Protein AF-A0A3B8UL79-F1 (afdb_monomer_lite)

Radius of gyration: 12.69 Å; chains: 1; bounding box: 32×27×31 Å

Structure (mmCIF, N/CA/C/O backbone):
data_AF-A0A3B8UL79-F1
#
_entry.id   AF-A0A3B8UL79-F1
#
loop_
_atom_site.group_PDB
_atom_site.id
_atom_site.type_symbol
_atom_site.label_atom_id
_atom_site.label_alt_id
_atom_site.label_comp_id
_atom_site.label_asym_id
_atom_site.label_entity_id
_atom_site.label_seq_id
_atom_site.pdbx_PDB_ins_code
_atom_site.Cartn_x
_atom_site.Cartn_y
_atom_site.Cartn_z
_atom_site.occupancy
_atom_site.B_iso_or_equiv
_atom_site.auth_seq_id
_atom_site.auth_comp_id
_atom_site.auth_asym_id
_atom_site.auth_atom_id
_atom_site.pdbx_PDB_model_num
ATOM 1 N N . ARG A 1 1 ? -17.561 4.885 -6.197 1.00 76.50 1 ARG A N 1
ATOM 2 C CA . ARG A 1 1 ? -17.152 3.546 -5.697 1.00 76.50 1 ARG A CA 1
ATOM 3 C C . ARG A 1 1 ? -15.637 3.442 -5.851 1.00 76.50 1 ARG A C 1
ATOM 5 O O . ARG A 1 1 ? -15.173 3.855 -6.908 1.00 76.50 1 ARG A O 1
ATOM 12 N N . PRO A 1 2 ? -14.893 2.967 -4.839 1.00 90.94 2 PRO A N 1
ATOM 13 C CA . PRO A 1 2 ? -13.431 2.832 -4.894 1.00 90.94 2 PRO A CA 1
ATOM 14 C C . PRO A 1 2 ? -13.033 1.864 -6.016 1.00 90.94 2 PRO A C 1
ATOM 16 O O . PRO A 1 2 ? -13.253 0.659 -5.917 1.00 90.94 2 PRO A O 1
ATOM 19 N N . TRP A 1 3 ? -12.516 2.379 -7.132 1.00 92.56 3 TRP A N 1
ATOM 20 C CA . TRP A 1 3 ? -12.232 1.552 -8.310 1.00 92.56 3 TRP A CA 1
ATOM 21 C C . TRP A 1 3 ? -11.066 0.583 -8.066 1.00 92.56 3 TRP A C 1
ATOM 23 O O . TRP A 1 3 ? -11.065 -0.516 -8.619 1.00 92.56 3 TRP A O 1
ATOM 33 N N . TRP A 1 4 ? -10.124 0.967 -7.198 1.00 93.75 4 TRP A N 1
ATOM 34 C CA . TRP A 1 4 ? -8.910 0.211 -6.885 1.00 93.75 4 TRP A CA 1
ATOM 35 C C . TRP A 1 4 ? -9.187 -1.131 -6.202 1.00 93.75 4 TRP A C 1
ATOM 37 O O . TRP A 1 4 ? -8.394 -2.052 -6.347 1.00 93.75 4 TRP A O 1
ATOM 47 N N . GLY A 1 5 ? -10.341 -1.308 -5.548 1.00 92.12 5 GLY A N 1
ATOM 48 C CA . GLY A 1 5 ? -10.736 -2.608 -4.990 1.00 92.12 5 GLY A CA 1
ATOM 49 C C . GLY A 1 5 ? -10.817 -3.726 -6.037 1.00 92.12 5 GLY A C 1
ATOM 50 O O . GLY A 1 5 ? -10.637 -4.894 -5.712 1.00 92.12 5 GLY A O 1
ATOM 51 N N . ARG A 1 6 ? -11.022 -3.381 -7.318 1.00 92.81 6 ARG A N 1
ATOM 52 C CA . ARG A 1 6 ? -11.014 -4.354 -8.423 1.00 92.81 6 ARG A CA 1
ATOM 53 C C . ARG A 1 6 ? -9.646 -5.005 -8.638 1.00 92.81 6 ARG A C 1
ATOM 55 O O . ARG A 1 6 ? -9.609 -6.125 -9.129 1.00 92.81 6 ARG A O 1
ATOM 62 N N . LEU A 1 7 ? -8.553 -4.335 -8.265 1.00 94.62 7 LEU A N 1
ATOM 63 C CA . LEU A 1 7 ? -7.188 -4.858 -8.403 1.00 94.62 7 LEU A CA 1
ATOM 64 C C . LEU A 1 7 ? -6.930 -6.044 -7.462 1.00 94.62 7 LEU A C 1
ATOM 66 O O . LEU A 1 7 ? -6.153 -6.926 -7.804 1.00 94.62 7 LEU A O 1
ATOM 70 N N . LEU A 1 8 ? -7.636 -6.122 -6.326 1.00 92.12 8 LEU A N 1
ATOM 71 C CA . LEU A 1 8 ? -7.580 -7.295 -5.443 1.00 92.12 8 LEU A CA 1
ATOM 72 C C . LEU A 1 8 ? -8.233 -8.531 -6.080 1.00 92.12 8 LEU A C 1
ATOM 74 O O . LEU A 1 8 ? -7.784 -9.650 -5.864 1.00 92.12 8 LEU A O 1
ATOM 78 N N . ALA A 1 9 ? -9.277 -8.335 -6.890 1.00 91.62 9 ALA A N 1
ATOM 79 C CA . ALA A 1 9 ? -9.972 -9.420 -7.587 1.00 91.62 9 ALA A CA 1
ATOM 80 C C . ALA A 1 9 ? -9.320 -9.800 -8.931 1.00 91.62 9 ALA A C 1
ATOM 82 O O . ALA A 1 9 ? -9.616 -10.857 -9.484 1.00 91.62 9 ALA A O 1
ATOM 83 N N . LEU A 1 10 ? -8.462 -8.934 -9.477 1.00 93.75 10 LEU A N 1
ATOM 84 C CA . LEU A 1 10 ? -7.800 -9.102 -10.770 1.00 93.75 10 LEU A CA 1
ATOM 85 C C . LEU A 1 10 ? -6.280 -9.027 -10.574 1.00 93.75 10 LEU A C 1
ATOM 87 O O . LEU A 1 10 ? -5.678 -8.016 -10.929 1.00 93.75 10 LEU A O 1
ATOM 91 N N . PRO A 1 11 ? -5.638 -10.086 -10.045 1.00 85.12 11 PRO A N 1
ATOM 92 C CA . PRO A 1 11 ? -4.236 -10.035 -9.628 1.00 85.12 11 PRO A CA 1
ATOM 93 C C . PRO A 1 11 ? -3.257 -9.773 -10.777 1.00 85.12 11 PRO A C 1
ATOM 95 O O . PRO A 1 11 ? -2.137 -9.346 -10.519 1.00 85.12 11 PRO A O 1
ATOM 98 N N . MET A 1 12 ? -3.675 -9.998 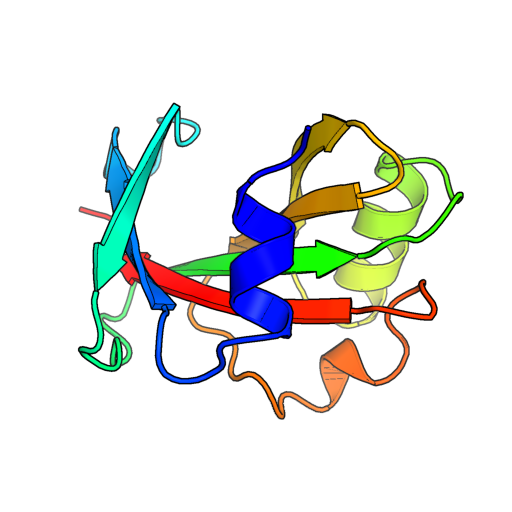-12.028 1.00 92.44 12 MET A N 1
ATOM 99 C CA . MET A 1 12 ? -2.900 -9.657 -13.224 1.00 92.44 12 MET A CA 1
ATOM 100 C C . MET A 1 12 ? -2.780 -8.148 -13.464 1.00 92.44 12 MET A C 1
ATOM 102 O O . MET A 1 12 ? -1.866 -7.737 -14.158 1.00 92.44 12 MET A O 1
ATOM 106 N N . LEU A 1 13 ? -3.695 -7.330 -12.933 1.00 95.06 13 LEU A N 1
ATOM 107 C CA . LEU A 1 13 ? -3.636 -5.877 -13.052 1.00 95.06 13 LEU A CA 1
ATOM 108 C C . LEU A 1 13 ? -2.899 -5.301 -11.848 1.00 95.06 13 LEU A C 1
ATOM 110 O O . LEU A 1 13 ? -3.278 -5.560 -10.705 1.00 95.06 13 LEU A O 1
ATOM 114 N N . LYS A 1 14 ? -1.878 -4.488 -12.111 1.00 95.69 14 LYS A N 1
ATOM 115 C CA . LYS A 1 14 ? -1.061 -3.839 -11.087 1.00 95.69 14 LYS A CA 1
ATOM 116 C C . LYS A 1 14 ? -0.951 -2.346 -11.346 1.00 95.69 14 LYS A C 1
ATOM 118 O O . LYS A 1 14 ? -0.913 -1.912 -12.496 1.00 95.69 14 LYS A O 1
ATOM 123 N N . VAL A 1 15 ? -0.883 -1.562 -10.274 1.00 96.25 15 VAL A N 1
ATOM 124 C CA . VAL A 1 15 ? -0.346 -0.199 -10.342 1.00 96.25 15 VAL A CA 1
ATOM 125 C C . VAL A 1 15 ? 1.127 -0.301 -10.733 1.00 96.25 15 VAL A C 1
ATOM 127 O O . VAL A 1 15 ? 1.858 -1.043 -10.082 1.00 96.25 15 VAL A O 1
ATOM 130 N N . ILE A 1 16 ? 1.526 0.411 -11.789 1.00 95.44 16 ILE A N 1
ATOM 131 C CA . ILE A 1 16 ? 2.909 0.421 -12.304 1.00 95.44 16 ILE A CA 1
ATOM 132 C C . ILE A 1 16 ? 3.540 1.818 -12.333 1.00 95.44 16 ILE A C 1
ATOM 134 O O . ILE A 1 16 ? 4.747 1.948 -12.492 1.00 95.44 16 ILE A O 1
ATOM 138 N N . ALA A 1 17 ? 2.732 2.872 -12.200 1.00 94.88 17 ALA A N 1
ATOM 139 C CA . ALA A 1 17 ? 3.205 4.249 -12.105 1.00 94.88 17 ALA A CA 1
ATOM 140 C C . ALA A 1 17 ? 2.210 5.102 -11.314 1.00 94.88 17 ALA A C 1
ATOM 142 O O . ALA A 1 17 ? 1.008 4.811 -11.274 1.00 94.88 17 ALA A O 1
ATOM 143 N N . ALA A 1 18 ? 2.713 6.173 -10.711 1.00 96.06 18 ALA A N 1
ATOM 144 C CA . ALA A 1 18 ? 1.942 7.098 -9.899 1.00 96.06 18 ALA A CA 1
ATOM 145 C C . ALA A 1 18 ? 2.409 8.528 -10.167 1.00 96.06 18 ALA A C 1
ATOM 147 O O . ALA A 1 18 ? 3.602 8.786 -10.138 1.00 96.06 18 ALA A O 1
ATOM 148 N N . LEU A 1 19 ? 1.472 9.440 -10.434 1.00 94.75 19 LEU A N 1
ATOM 149 C CA . LEU A 1 19 ? 1.763 10.844 -10.732 1.00 94.75 19 LEU A CA 1
ATOM 150 C C . LEU A 1 19 ? 1.187 11.761 -9.644 1.00 94.75 19 LEU A C 1
ATOM 152 O O . LEU A 1 19 ? 0.017 11.581 -9.291 1.00 94.75 19 LEU A O 1
ATOM 156 N N . PRO A 1 20 ? 1.920 12.780 -9.168 1.00 94.88 20 PRO A N 1
ATOM 157 C CA . PRO A 1 20 ? 3.334 13.031 -9.459 1.00 94.88 20 PRO A CA 1
ATOM 158 C C . PRO A 1 20 ? 4.233 11.879 -8.982 1.00 94.88 20 PRO A C 1
ATOM 160 O O . PRO A 1 20 ? 3.930 11.219 -7.985 1.00 94.88 20 PRO A O 1
ATOM 163 N N . ASP A 1 21 ? 5.290 11.618 -9.743 1.00 91.56 21 ASP A N 1
ATOM 164 C CA . ASP A 1 21 ? 6.254 10.539 -9.528 1.00 91.56 21 ASP A CA 1
ATOM 165 C C . ASP A 1 21 ? 7.452 10.966 -8.671 1.00 91.56 21 ASP A C 1
ATOM 167 O O . ASP A 1 21 ? 8.239 10.113 -8.281 1.00 91.56 21 ASP A O 1
ATOM 171 N N . ASP A 1 22 ? 7.538 12.240 -8.286 1.00 90.75 22 ASP A N 1
ATOM 172 C CA . ASP A 1 22 ? 8.565 12.731 -7.373 1.00 90.75 22 ASP A CA 1
ATOM 173 C C . ASP A 1 22 ? 8.304 12.352 -5.903 1.00 90.75 22 ASP A C 1
ATOM 175 O O . ASP A 1 22 ? 7.169 12.104 -5.475 1.00 90.75 22 ASP A O 1
ATOM 179 N N . ALA A 1 23 ? 9.379 12.333 -5.111 1.00 84.06 23 ALA A N 1
ATOM 180 C CA . ALA A 1 23 ? 9.342 11.946 -3.700 1.00 84.06 23 ALA A CA 1
ATOM 181 C C . ALA A 1 23 ? 8.540 12.907 -2.800 1.00 84.06 23 ALA A C 1
ATOM 183 O O . ALA A 1 23 ? 8.086 12.501 -1.731 1.00 84.06 23 ALA A O 1
ATOM 184 N N . ALA A 1 24 ? 8.369 14.173 -3.195 1.00 83.19 24 ALA A N 1
ATOM 185 C CA . ALA A 1 24 ? 7.657 15.173 -2.399 1.00 83.19 24 ALA A CA 1
ATOM 186 C C . ALA A 1 24 ? 6.143 15.174 -2.673 1.00 83.19 24 ALA A C 1
ATOM 188 O O . ALA A 1 24 ? 5.354 15.647 -1.850 1.00 83.19 24 ALA A O 1
ATOM 189 N N . GLY A 1 25 ? 5.725 14.670 -3.832 1.00 84.75 25 GLY A N 1
ATOM 190 C CA . GLY A 1 25 ? 4.348 14.694 -4.288 1.00 84.75 25 GLY A CA 1
ATOM 191 C C . GLY A 1 25 ? 3.532 13.485 -3.833 1.00 84.75 25 GLY A C 1
ATOM 192 O O . GLY A 1 25 ? 3.847 12.341 -4.151 1.00 84.75 25 GLY A O 1
ATOM 193 N N . ALA A 1 26 ? 2.397 13.727 -3.172 1.00 89.12 26 ALA A N 1
ATOM 194 C CA . ALA A 1 26 ? 1.406 12.679 -2.926 1.00 89.12 26 ALA A CA 1
ATOM 195 C C . ALA A 1 26 ? 0.747 12.237 -4.253 1.00 89.12 26 ALA A C 1
ATOM 197 O O . ALA A 1 26 ? 0.277 13.106 -4.998 1.00 89.12 26 ALA A O 1
ATOM 198 N N . PRO A 1 27 ? 0.645 10.926 -4.553 1.00 93.94 27 PRO A N 1
ATOM 199 C CA . PRO A 1 27 ? 0.031 10.446 -5.787 1.00 93.94 27 PRO A CA 1
ATOM 200 C C . PRO A 1 27 ? -1.408 10.936 -5.981 1.00 93.94 27 PRO A C 1
ATOM 202 O O . PRO A 1 27 ? -2.250 10.849 -5.091 1.00 93.94 27 PRO A O 1
ATOM 205 N N . ARG A 1 28 ? -1.723 11.405 -7.186 1.00 93.38 28 ARG A N 1
ATOM 206 C CA . ARG A 1 28 ? -3.058 11.878 -7.592 1.00 93.38 28 ARG A CA 1
ATOM 207 C C . ARG A 1 28 ? -3.645 11.092 -8.757 1.00 93.38 28 ARG A C 1
ATOM 209 O O . ARG A 1 28 ? -4.862 11.083 -8.928 1.00 93.38 28 ARG A O 1
ATOM 216 N N . ALA A 1 29 ? -2.801 10.436 -9.545 1.00 94.88 29 ALA A N 1
ATOM 217 C CA . ALA A 1 29 ? -3.204 9.537 -10.616 1.00 94.88 29 ALA A CA 1
ATOM 218 C C . ALA A 1 29 ? -2.359 8.262 -10.572 1.00 94.88 29 ALA A C 1
ATOM 220 O O . ALA A 1 29 ? -1.179 8.317 -10.238 1.00 94.88 29 ALA A O 1
ATOM 221 N N . LEU A 1 30 ? -2.972 7.129 -10.918 1.00 96.25 30 LEU A N 1
ATOM 222 C CA . LEU A 1 30 ? -2.320 5.822 -10.973 1.00 96.25 30 LEU A CA 1
ATOM 223 C C . LEU A 1 30 ? -2.458 5.250 -12.381 1.00 96.25 30 LEU A C 1
ATOM 225 O O . LEU A 1 30 ? -3.552 5.266 -12.949 1.00 96.25 30 LEU A O 1
ATOM 229 N N . MET A 1 31 ? -1.365 4.716 -12.916 1.00 95.69 31 MET A N 1
ATOM 230 C CA . MET A 1 31 ? -1.379 3.909 -14.130 1.00 95.69 31 MET A CA 1
ATOM 231 C C . MET A 1 31 ? -1.470 2.437 -13.750 1.00 95.69 31 MET A C 1
ATOM 233 O O . MET A 1 31 ? -0.725 1.964 -12.891 1.00 95.69 31 MET A O 1
ATOM 237 N N . VAL A 1 32 ? -2.375 1.717 -14.411 1.00 96.31 32 VAL A N 1
ATOM 238 C CA . VAL A 1 32 ? -2.581 0.283 -14.215 1.00 96.31 32 VAL A CA 1
ATOM 239 C C . VAL A 1 32 ? -2.279 -0.451 -15.510 1.00 96.31 32 VAL A C 1
ATOM 241 O O . VAL A 1 32 ? -2.763 -0.056 -16.570 1.00 96.31 32 VAL A O 1
ATOM 244 N N . SER A 1 33 ? -1.512 -1.530 -15.409 1.00 95.81 33 SER A N 1
ATOM 245 C CA . SER A 1 33 ? -1.134 -2.388 -16.531 1.00 95.81 33 SER A CA 1
ATOM 246 C C . SER A 1 33 ? -1.168 -3.859 -16.117 1.00 95.81 33 SER A C 1
ATOM 248 O O . SER A 1 33 ? -1.316 -4.177 -14.937 1.00 95.81 33 SER A O 1
ATOM 250 N N . THR A 1 34 ? -1.042 -4.757 -17.093 1.00 94.81 34 THR A N 1
ATOM 251 C CA . THR A 1 34 ? -0.779 -6.186 -16.859 1.00 94.81 34 THR A CA 1
ATOM 252 C C . THR A 1 34 ? 0.706 -6.503 -16.683 1.00 94.81 34 THR A C 1
ATOM 254 O O . THR A 1 34 ? 1.075 -7.652 -16.457 1.00 94.81 34 THR A O 1
ATOM 257 N N . GLU A 1 35 ? 1.570 -5.501 -16.835 1.00 88.69 35 GLU A N 1
ATOM 258 C CA . GLU A 1 35 ? 3.001 -5.619 -16.574 1.00 88.69 35 GLU A CA 1
ATOM 259 C C . GLU A 1 35 ? 3.266 -5.731 -15.069 1.00 88.69 35 GLU A C 1
ATOM 261 O O . GLU A 1 35 ? 2.639 -5.047 -14.257 1.00 88.69 35 GLU A O 1
ATOM 266 N N . ALA A 1 36 ? 4.199 -6.605 -14.693 1.00 76.06 36 ALA A N 1
ATOM 267 C CA . ALA A 1 36 ? 4.624 -6.745 -13.308 1.00 76.06 36 ALA A CA 1
ATOM 268 C C . ALA A 1 36 ? 5.708 -5.698 -12.997 1.00 76.06 36 ALA A C 1
ATOM 270 O O . ALA A 1 36 ? 6.775 -5.754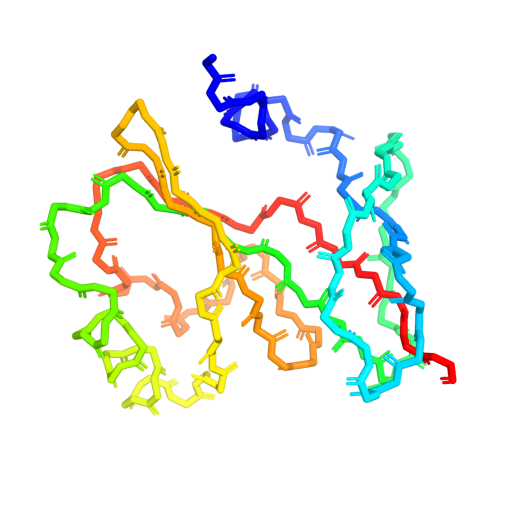 -13.615 1.00 76.06 36 ALA A O 1
ATOM 271 N N . PRO A 1 37 ? 5.481 -4.767 -12.051 1.00 74.19 37 PRO A N 1
ATOM 272 C CA . PRO A 1 37 ? 6.524 -3.844 -11.630 1.00 74.19 37 PRO A CA 1
ATOM 273 C C . PRO A 1 37 ? 7.596 -4.618 -10.849 1.00 74.19 37 PRO A C 1
ATOM 275 O O . PRO A 1 37 ? 7.304 -5.303 -9.862 1.00 74.19 37 PRO A O 1
ATOM 278 N N . GLY A 1 38 ? 8.838 -4.539 -11.325 1.00 76.56 38 GLY A N 1
ATOM 279 C CA . GLY A 1 38 ? 10.021 -4.962 -10.576 1.00 76.56 38 GLY A CA 1
ATOM 280 C C . GLY A 1 38 ? 10.546 -3.822 -9.696 1.00 76.56 38 GLY A C 1
ATOM 281 O O . GLY A 1 38 ? 10.185 -2.673 -9.943 1.00 76.56 38 GLY A O 1
ATOM 282 N N . PRO A 1 39 ? 11.393 -4.116 -8.695 1.00 86.81 39 PRO A N 1
ATOM 283 C CA . PRO A 1 39 ? 11.973 -3.084 -7.841 1.00 86.81 39 PRO A CA 1
ATOM 284 C C . PRO A 1 39 ? 12.857 -2.138 -8.664 1.00 86.81 39 PRO A C 1
ATOM 286 O O . PRO A 1 39 ? 13.742 -2.597 -9.393 1.00 86.81 39 PRO A O 1
ATOM 289 N N . THR A 1 40 ? 12.648 -0.829 -8.528 1.00 86.31 40 THR A N 1
ATOM 290 C CA . THR A 1 40 ? 13.476 0.207 -9.168 1.00 86.31 40 THR A CA 1
ATOM 291 C C . THR A 1 40 ? 14.499 0.829 -8.223 1.00 86.31 40 THR A C 1
ATOM 293 O O . THR A 1 40 ? 15.399 1.532 -8.675 1.00 86.31 40 THR A O 1
ATOM 296 N N . GLY A 1 41 ? 14.400 0.539 -6.924 1.00 82.19 41 GLY A N 1
ATOM 297 C CA . GLY A 1 41 ? 15.277 1.060 -5.874 1.00 82.19 41 GLY A CA 1
ATOM 298 C C . GLY A 1 41 ? 14.494 1.979 -4.947 1.00 82.19 41 GLY A C 1
ATOM 299 O O . GLY A 1 41 ? 14.284 1.627 -3.788 1.00 82.19 41 GLY A O 1
ATOM 300 N N . ASP A 1 42 ? 13.991 3.083 -5.498 1.00 88.50 42 ASP A N 1
ATOM 301 C CA . ASP A 1 42 ? 13.037 3.970 -4.835 1.00 88.50 42 ASP A CA 1
ATOM 302 C C . ASP A 1 42 ? 11.637 3.727 -5.407 1.00 88.50 42 ASP A C 1
ATOM 304 O O . ASP A 1 42 ? 11.320 4.104 -6.534 1.00 88.50 42 ASP A O 1
ATOM 308 N N . ASP A 1 43 ? 10.806 3.043 -4.624 1.00 94.19 43 ASP A N 1
ATOM 309 C CA . ASP A 1 43 ? 9.457 2.632 -5.002 1.00 94.19 43 ASP A CA 1
ATOM 310 C C . ASP A 1 43 ? 8.428 3.146 -3.991 1.00 94.19 43 ASP A C 1
ATOM 312 O O . ASP A 1 43 ? 8.715 3.378 -2.813 1.00 94.19 43 ASP A O 1
ATOM 316 N N . ARG A 1 44 ? 7.184 3.263 -4.445 1.00 95.44 44 ARG A N 1
ATOM 317 C CA . ARG A 1 44 ? 5.996 3.399 -3.601 1.00 95.44 44 ARG A CA 1
ATOM 318 C C . ARG A 1 44 ? 5.072 2.231 -3.874 1.00 95.44 44 ARG A C 1
ATOM 320 O O . ARG A 1 44 ? 4.544 2.099 -4.978 1.00 95.44 44 ARG A O 1
ATOM 327 N N . THR A 1 45 ? 4.850 1.399 -2.865 1.00 97.00 45 THR A N 1
ATOM 328 C CA . THR A 1 45 ? 3.924 0.270 -2.969 1.00 97.00 45 THR A CA 1
ATOM 329 C C . THR A 1 45 ? 2.522 0.682 -2.548 1.00 97.00 45 THR A C 1
ATOM 331 O O . THR A 1 45 ? 2.334 1.353 -1.541 1.00 97.00 45 THR A O 1
ATOM 334 N N . PHE A 1 46 ? 1.511 0.258 -3.297 1.00 97.44 46 PHE A N 1
ATOM 335 C CA . PHE A 1 46 ? 0.111 0.543 -3.009 1.00 97.44 46 PHE A CA 1
ATOM 336 C C . PHE A 1 46 ? -0.537 -0.660 -2.335 1.00 97.44 46 PHE A C 1
ATOM 338 O O . PHE A 1 46 ? -0.580 -1.756 -2.901 1.00 97.44 46 PHE A O 1
ATOM 345 N N . TRP A 1 47 ? -1.079 -0.444 -1.141 1.00 98.06 47 TRP A N 1
ATOM 346 C CA . TRP A 1 47 ? -1.722 -1.478 -0.339 1.00 98.06 47 TRP A CA 1
ATOM 347 C C . TRP A 1 47 ? -3.158 -1.091 0.006 1.00 98.06 47 TRP A C 1
ATOM 349 O O . TRP A 1 47 ? -3.458 0.064 0.317 1.00 98.06 47 TRP A O 1
ATOM 359 N N . VAL A 1 48 ? -4.064 -2.061 -0.078 1.00 97.75 48 VAL A N 1
ATOM 360 C CA . VAL A 1 48 ? -5.499 -1.873 0.152 1.00 97.75 48 VAL A CA 1
ATOM 361 C C . VAL A 1 48 ? -5.934 -2.656 1.382 1.00 97.75 48 VAL A C 1
ATOM 363 O O . VAL A 1 48 ? -5.444 -3.756 1.618 1.00 97.75 48 VAL A O 1
ATOM 366 N N . THR A 1 49 ? -6.895 -2.106 2.124 1.00 98.06 49 THR A N 1
ATOM 367 C CA . THR A 1 49 ? -7.607 -2.802 3.203 1.00 98.06 49 THR A CA 1
ATOM 368 C C . THR A 1 49 ? -9.065 -2.355 3.300 1.00 98.06 49 THR A C 1
ATOM 370 O O . THR A 1 49 ? -9.394 -1.211 2.977 1.00 98.06 49 THR A O 1
ATOM 373 N N . ASP A 1 50 ? -9.942 -3.240 3.767 1.00 97.44 50 ASP A N 1
ATOM 374 C CA . ASP A 1 50 ? -11.321 -2.945 4.168 1.00 97.44 50 ASP A CA 1
ATOM 375 C C . ASP A 1 50 ? -11.490 -2.669 5.677 1.00 97.44 50 ASP A C 1
ATOM 377 O O . ASP A 1 50 ? -12.612 -2.539 6.172 1.00 97.44 50 ASP A O 1
ATOM 381 N N . SER A 1 51 ? -10.390 -2.572 6.429 1.00 97.94 51 SER A N 1
ATOM 382 C CA . SER A 1 51 ? -10.431 -2.360 7.876 1.00 97.94 51 SER A CA 1
ATOM 383 C C . SER A 1 51 ? -11.244 -1.125 8.276 1.00 97.94 51 SER A C 1
ATOM 385 O O . SER A 1 51 ? -11.017 -0.005 7.807 1.00 97.94 51 SER A O 1
ATOM 387 N N . ALA A 1 52 ? -12.141 -1.318 9.245 1.00 96.88 52 ALA A N 1
ATOM 388 C CA . ALA A 1 52 ? -12.914 -0.247 9.867 1.00 96.88 52 ALA A CA 1
ATOM 389 C C . ALA A 1 52 ? -12.106 0.582 10.887 1.00 96.88 52 ALA A C 1
ATOM 391 O O . ALA A 1 52 ? -12.626 1.553 11.437 1.00 96.88 52 ALA A O 1
ATOM 392 N N . TRP A 1 53 ? -10.851 0.215 11.170 1.00 98.06 53 TRP A N 1
ATOM 393 C CA . TRP A 1 53 ? -10.006 0.941 12.123 1.00 98.06 53 TRP A CA 1
ATOM 394 C C . TRP A 1 53 ? -9.705 2.363 11.645 1.00 98.06 53 TRP A C 1
ATOM 396 O O . TRP A 1 53 ? -9.641 2.579 10.438 1.00 98.06 53 TRP A O 1
ATOM 406 N N . PRO A 1 54 ? -9.457 3.335 12.541 1.00 97.94 54 PRO A N 1
ATOM 407 C CA . PRO A 1 54 ? -8.996 4.666 12.142 1.00 97.94 54 PRO A CA 1
ATOM 408 C C . PRO A 1 54 ? -7.708 4.608 11.308 1.00 97.94 54 PRO A C 1
ATOM 410 O O . PRO A 1 54 ? -6.826 3.805 11.606 1.00 97.94 54 PRO A O 1
ATOM 413 N N . ASP A 1 55 ? -7.563 5.485 10.311 1.00 98.19 55 ASP A N 1
ATOM 414 C CA . ASP A 1 55 ? -6.424 5.456 9.372 1.00 98.19 55 ASP A CA 1
ATOM 415 C C . ASP A 1 55 ? -5.078 5.543 10.105 1.00 98.19 55 ASP A C 1
ATOM 417 O O . ASP A 1 55 ? -4.178 4.747 9.853 1.00 98.19 55 ASP A O 1
ATOM 421 N N . ALA A 1 56 ? -4.984 6.426 11.104 1.00 98.12 56 ALA A N 1
ATOM 422 C CA . ALA A 1 56 ? -3.797 6.576 11.943 1.00 98.12 56 ALA A CA 1
ATOM 423 C C . ALA A 1 56 ? -3.433 5.298 12.722 1.00 98.12 56 ALA A C 1
ATOM 425 O O . ALA A 1 56 ? -2.256 5.010 12.910 1.00 98.12 56 ALA A O 1
ATOM 426 N N . ARG A 1 57 ? -4.426 4.499 13.142 1.00 98.31 57 ARG A N 1
ATOM 427 C CA . ARG A 1 57 ? -4.179 3.212 13.816 1.00 98.31 57 ARG A CA 1
ATOM 428 C C . ARG A 1 57 ? -3.668 2.148 12.852 1.00 98.31 57 ARG A C 1
ATOM 430 O O . ARG A 1 57 ? -2.886 1.296 13.255 1.00 98.31 57 ARG A O 1
ATOM 437 N N . ILE A 1 58 ? -4.099 2.196 11.594 1.00 98.44 58 ILE A N 1
ATOM 438 C CA . ILE A 1 58 ? -3.585 1.309 10.546 1.00 98.44 58 ILE A CA 1
ATOM 439 C C . ILE A 1 58 ? -2.129 1.676 10.232 1.00 98.44 58 ILE A C 1
ATOM 441 O O . ILE A 1 58 ? -1.285 0.787 10.196 1.00 98.44 58 ILE A O 1
ATOM 445 N N . VAL A 1 59 ? -1.818 2.972 10.097 1.00 98.50 59 VAL A N 1
ATOM 446 C CA . VAL A 1 59 ? -0.436 3.460 9.928 1.00 98.50 59 VAL A CA 1
ATOM 447 C C . VAL A 1 59 ? 0.456 3.015 11.088 1.00 98.50 59 VAL A C 1
ATOM 449 O O . VAL A 1 59 ? 1.543 2.496 10.859 1.00 98.50 59 VAL A O 1
ATOM 452 N N . GLU A 1 60 ? -0.009 3.160 12.331 1.00 98.19 60 GLU A N 1
ATOM 453 C CA . GLU A 1 60 ? 0.727 2.707 13.514 1.00 98.19 60 GLU A CA 1
ATOM 454 C C . GLU A 1 60 ? 0.991 1.194 13.476 1.00 98.19 60 GLU A C 1
ATOM 456 O O . GLU A 1 60 ? 2.126 0.773 13.676 1.00 98.19 60 GLU A O 1
ATOM 461 N N . ALA A 1 61 ? -0.020 0.377 13.163 1.00 97.88 61 ALA A N 1
ATOM 462 C CA . ALA A 1 61 ? 0.131 -1.076 13.070 1.00 97.88 61 ALA A CA 1
ATOM 463 C C . ALA A 1 61 ? 1.142 -1.493 11.986 1.00 97.88 61 ALA A C 1
ATOM 465 O O . ALA A 1 61 ? 1.999 -2.339 12.240 1.00 97.88 61 ALA A O 1
ATOM 466 N N . LEU A 1 62 ? 1.087 -0.864 10.808 1.00 98.19 62 LEU A N 1
ATOM 467 C CA . LEU A 1 62 ? 2.051 -1.097 9.729 1.00 98.19 62 LEU A CA 1
ATOM 468 C C . LEU A 1 62 ? 3.465 -0.666 10.147 1.00 98.19 62 LEU A C 1
ATOM 470 O O . LEU A 1 62 ? 4.422 -1.411 9.941 1.00 98.19 62 LEU A O 1
ATOM 474 N N . SER A 1 63 ? 3.599 0.473 10.831 1.00 97.81 63 SER A N 1
ATOM 475 C CA . SER A 1 63 ? 4.887 0.936 11.350 1.00 97.81 63 SER A CA 1
ATOM 476 C C . SER A 1 63 ? 5.481 -0.034 12.372 1.00 97.81 63 SER A C 1
ATOM 478 O O . SER A 1 63 ? 6.688 -0.265 12.336 1.00 97.81 63 SER A O 1
ATOM 480 N N . GLN A 1 64 ? 4.668 -0.625 13.256 1.00 97.50 64 GLN A N 1
ATOM 481 C CA . GLN A 1 64 ? 5.131 -1.651 14.203 1.00 97.50 64 GLN A CA 1
ATOM 482 C C . GLN A 1 64 ? 5.575 -2.940 13.496 1.00 97.50 64 GLN A C 1
ATOM 484 O O . GLN A 1 64 ? 6.470 -3.627 13.980 1.00 97.50 64 GLN A O 1
ATOM 489 N N . ALA A 1 65 ? 5.003 -3.241 12.327 1.00 96.94 65 ALA A N 1
ATOM 490 C CA . ALA A 1 65 ? 5.449 -4.327 11.457 1.00 96.94 65 ALA A CA 1
ATOM 491 C C . ALA A 1 65 ? 6.692 -3.965 10.612 1.00 96.94 65 ALA A C 1
ATOM 493 O O . ALA A 1 65 ? 7.163 -4.783 9.826 1.00 96.94 65 ALA A O 1
ATOM 494 N N . GLY A 1 66 ? 7.245 -2.755 10.759 1.00 97.19 66 GLY A N 1
ATOM 495 C CA . GLY A 1 66 ? 8.408 -2.291 10.001 1.00 97.19 66 GLY A CA 1
ATOM 496 C C . GLY A 1 66 ? 8.077 -1.797 8.591 1.00 97.19 66 GLY A C 1
ATOM 497 O O . GLY A 1 66 ? 8.935 -1.853 7.709 1.00 97.19 66 GLY A O 1
ATOM 498 N N . LEU A 1 67 ? 6.842 -1.345 8.360 1.00 97.69 67 LEU A N 1
ATOM 499 C CA . LEU A 1 67 ? 6.374 -0.758 7.106 1.00 97.69 67 LEU A CA 1
ATOM 500 C C . LEU A 1 67 ? 6.019 0.716 7.329 1.00 97.69 67 LEU A C 1
ATOM 502 O O . LEU A 1 67 ? 5.054 1.036 8.022 1.00 97.69 67 LEU A O 1
ATOM 506 N N . ALA A 1 68 ? 6.787 1.624 6.728 1.00 96.69 68 ALA A N 1
ATOM 507 C CA . ALA A 1 68 ? 6.429 3.038 6.700 1.00 96.69 68 ALA A CA 1
ATOM 508 C C . ALA A 1 68 ? 5.244 3.229 5.747 1.00 96.69 68 ALA A C 1
ATOM 510 O O . ALA A 1 68 ? 5.346 2.889 4.568 1.00 96.69 68 ALA A O 1
ATOM 511 N N . ALA A 1 69 ? 4.122 3.721 6.272 1.00 97.38 69 ALA A N 1
ATOM 512 C CA . ALA A 1 69 ? 2.861 3.792 5.550 1.00 97.38 69 ALA A CA 1
ATOM 513 C C . ALA A 1 69 ? 2.198 5.165 5.673 1.00 97.38 69 ALA A C 1
ATOM 515 O O . ALA A 1 69 ? 2.214 5.785 6.735 1.00 97.38 69 ALA A O 1
ATOM 516 N N . GLU A 1 70 ? 1.526 5.587 4.608 1.00 97.25 70 GLU A N 1
ATOM 517 C CA . GLU A 1 70 ? 0.728 6.808 4.559 1.00 97.25 70 GLU A CA 1
ATOM 518 C C . GLU A 1 70 ? -0.662 6.514 3.997 1.00 97.25 70 GLU A C 1
ATOM 520 O O . GLU A 1 70 ? -0.822 5.735 3.055 1.00 97.25 70 GLU A O 1
ATOM 525 N N . PHE A 1 71 ? -1.691 7.140 4.568 1.00 97.75 71 PHE A N 1
ATOM 526 C CA . PHE A 1 71 ? -3.046 7.047 4.030 1.00 97.75 71 PHE A CA 1
ATOM 527 C C . PHE A 1 71 ? -3.177 7.910 2.773 1.00 97.75 71 PHE A C 1
ATOM 529 O O . PHE A 1 71 ? -2.892 9.104 2.809 1.00 97.75 71 PHE A O 1
ATOM 536 N N . LEU A 1 72 ? -3.666 7.318 1.682 1.00 96.69 72 LEU A N 1
ATOM 537 C CA . LEU A 1 72 ? -3.825 8.008 0.404 1.00 96.69 72 LEU A CA 1
ATOM 538 C C . LEU A 1 72 ? -5.283 8.358 0.101 1.00 96.69 72 LEU A C 1
ATOM 540 O O . LEU A 1 72 ? -5.597 9.479 -0.298 1.00 96.69 72 LEU A O 1
ATOM 544 N N . SER A 1 73 ? -6.191 7.390 0.226 1.00 96.56 73 SER A N 1
ATOM 545 C CA . SER A 1 73 ? -7.601 7.605 -0.099 1.00 96.56 73 SER A CA 1
ATOM 546 C C . SER A 1 73 ? -8.505 6.576 0.560 1.00 96.56 73 SER A C 1
ATOM 548 O O . SER A 1 73 ? -8.103 5.446 0.828 1.00 96.56 73 SER A O 1
ATOM 550 N N . GLY A 1 74 ? -9.763 6.946 0.777 1.00 96.25 74 GLY A N 1
ATOM 551 C CA . GLY A 1 74 ? -10.771 6.069 1.352 1.00 96.25 74 GLY A CA 1
ATOM 552 C C . GLY A 1 74 ? -12.140 6.311 0.736 1.00 96.25 74 GLY A C 1
ATOM 553 O O . GLY A 1 74 ? -12.476 7.419 0.317 1.00 96.25 74 GLY A O 1
ATOM 554 N N . GLY A 1 75 ? -12.951 5.261 0.674 1.00 95.19 75 GLY A N 1
ATOM 555 C CA . GLY A 1 75 ? -14.335 5.364 0.231 1.00 95.19 75 GLY A CA 1
ATOM 556 C C . GLY A 1 75 ? -14.983 4.005 0.028 1.00 95.19 75 GLY A C 1
ATOM 557 O O . GLY A 1 75 ? -14.325 3.042 -0.343 1.00 95.19 75 GLY A O 1
ATOM 558 N N . GLY A 1 76 ? -16.297 3.917 0.252 1.00 91.94 76 GLY A N 1
ATOM 559 C CA . GLY A 1 76 ? -17.058 2.679 0.038 1.00 91.94 76 GLY A CA 1
ATOM 560 C C . GLY A 1 76 ? -16.547 1.473 0.836 1.00 91.94 76 GLY A C 1
ATOM 561 O O . GLY A 1 76 ? -16.614 0.364 0.321 1.00 91.94 76 GLY A O 1
ATOM 562 N N . GLY A 1 77 ? -16.010 1.699 2.040 1.00 94.56 77 GLY A N 1
ATOM 563 C CA . GLY A 1 77 ? -15.472 0.651 2.915 1.00 94.56 77 GLY A CA 1
ATOM 564 C C . GLY A 1 77 ? -14.035 0.222 2.614 1.00 94.56 77 GLY A C 1
ATOM 565 O O . GLY A 1 77 ? -13.495 -0.560 3.377 1.00 94.56 77 GLY A O 1
ATOM 566 N N . LEU A 1 78 ? -13.401 0.741 1.556 1.00 96.81 78 LEU A N 1
ATOM 567 C CA . LEU A 1 78 ? -12.001 0.455 1.235 1.00 96.81 78 LEU A CA 1
ATOM 568 C C . LEU A 1 78 ? -11.104 1.652 1.523 1.00 96.81 78 LEU A C 1
ATOM 570 O O . LEU A 1 78 ? -11.492 2.805 1.306 1.00 96.81 78 LEU A O 1
ATOM 574 N N . LYS A 1 79 ? -9.879 1.351 1.937 1.00 98.19 79 LYS A N 1
ATOM 575 C CA . LYS A 1 79 ? -8.798 2.297 2.192 1.00 98.19 79 LYS A CA 1
ATOM 576 C C . LYS A 1 79 ? -7.589 1.920 1.356 1.00 98.19 79 LYS A C 1
ATOM 578 O O . LYS A 1 79 ? -7.317 0.741 1.146 1.00 98.19 79 LYS A O 1
ATOM 583 N N . LEU A 1 80 ? -6.901 2.935 0.862 1.00 98.12 80 LEU A N 1
ATOM 584 C CA . LEU A 1 80 ? -5.699 2.833 0.058 1.00 98.12 80 LEU A CA 1
ATOM 585 C C . LEU A 1 80 ? -4.573 3.538 0.802 1.00 98.12 80 LEU A C 1
ATOM 587 O O . LEU A 1 80 ? -4.712 4.705 1.174 1.00 98.12 80 LEU A O 1
ATOM 591 N N . PHE A 1 81 ? -3.473 2.824 0.986 1.00 98.25 81 PHE A N 1
ATOM 592 C CA . PHE A 1 81 ? -2.253 3.313 1.604 1.00 98.25 81 PHE A CA 1
ATOM 593 C C . PHE A 1 81 ? -1.090 3.221 0.619 1.00 98.25 81 PHE A C 1
ATOM 595 O O . PHE A 1 81 ? -1.083 2.376 -0.281 1.00 98.25 81 PHE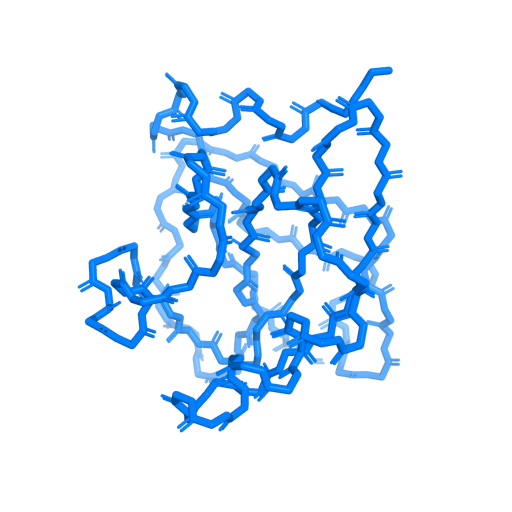 A O 1
ATOM 602 N N . VAL A 1 82 ? -0.107 4.088 0.826 1.00 97.75 82 VAL A N 1
ATOM 603 C CA . VAL A 1 82 ? 1.213 4.015 0.205 1.00 97.75 82 VAL A CA 1
ATOM 604 C C . VAL A 1 82 ? 2.189 3.486 1.243 1.00 97.75 82 VAL A C 1
ATOM 606 O O . VAL A 1 82 ? 2.205 3.980 2.365 1.00 97.75 82 VAL A O 1
ATOM 609 N N . LEU A 1 83 ? 2.987 2.492 0.872 1.00 97.12 83 LEU A N 1
ATOM 610 C CA . LEU A 1 83 ? 4.112 1.989 1.646 1.00 97.12 83 LEU A CA 1
ATOM 611 C C . LEU A 1 83 ? 5.406 2.482 0.996 1.00 97.12 83 LEU A C 1
ATOM 613 O O . LEU A 1 83 ? 5.547 2.407 -0.229 1.00 97.12 83 LEU A O 1
ATOM 617 N N . THR A 1 84 ? 6.344 2.972 1.800 1.00 95.25 84 THR A N 1
ATOM 618 C CA . THR A 1 84 ? 7.667 3.371 1.309 1.00 95.25 84 THR A CA 1
ATOM 619 C C . THR A 1 84 ? 8.464 2.140 0.884 1.00 95.25 84 THR A C 1
ATOM 621 O O . THR A 1 84 ? 8.605 1.185 1.650 1.00 95.25 84 THR A O 1
ATOM 624 N N . GLY A 1 85 ? 9.028 2.190 -0.320 1.00 94.25 85 GLY A N 1
ATOM 625 C CA . GLY A 1 85 ? 9.801 1.110 -0.915 1.00 94.25 85 GLY A CA 1
ATOM 626 C C . GLY A 1 85 ? 8.944 0.064 -1.627 1.00 94.25 85 GLY A C 1
ATOM 627 O O . GLY A 1 85 ? 7.715 0.157 -1.730 1.00 94.25 85 GLY A O 1
ATOM 628 N N . TYR A 1 86 ? 9.634 -0.957 -2.128 1.00 95.19 86 TYR A N 1
ATOM 629 C CA . TYR A 1 86 ? 9.031 -2.096 -2.806 1.00 95.19 86 TYR A CA 1
ATOM 630 C C . TYR A 1 86 ? 8.631 -3.171 -1.788 1.00 95.19 86 TYR A C 1
ATOM 632 O O . TYR A 1 86 ? 9.486 -3.738 -1.105 1.00 95.19 86 TYR A O 1
ATOM 640 N N . VAL A 1 87 ? 7.334 -3.461 -1.691 1.00 95.38 87 VAL A N 1
ATOM 641 C CA . VAL A 1 87 ? 6.764 -4.481 -0.802 1.00 95.38 87 VAL A CA 1
ATOM 642 C C . VAL A 1 87 ? 6.037 -5.512 -1.658 1.00 95.38 87 VAL A C 1
ATOM 644 O O . VAL A 1 87 ? 5.149 -5.180 -2.443 1.00 95.38 87 VAL A O 1
ATOM 647 N N . GLN A 1 88 ? 6.434 -6.776 -1.527 1.00 93.12 88 GLN A N 1
ATOM 648 C CA . GLN A 1 88 ? 5.822 -7.879 -2.267 1.00 93.12 88 GLN A CA 1
ATOM 649 C C . GLN A 1 88 ? 4.441 -8.221 -1.698 1.00 93.12 88 GLN A C 1
ATOM 651 O O . GLN A 1 88 ? 4.146 -7.935 -0.538 1.00 93.12 88 GLN A O 1
ATOM 656 N N . ALA A 1 89 ? 3.586 -8.848 -2.508 1.00 92.38 89 ALA A N 1
ATOM 657 C CA . ALA A 1 89 ? 2.257 -9.252 -2.051 1.00 92.38 89 ALA A CA 1
ATOM 658 C C . ALA A 1 89 ? 2.323 -10.304 -0.928 1.00 92.38 89 ALA A C 1
ATOM 660 O O . ALA A 1 89 ? 1.449 -10.326 -0.069 1.00 92.38 89 ALA A O 1
ATOM 661 N N . GLU A 1 90 ? 3.376 -11.120 -0.923 1.00 93.88 90 GLU A N 1
ATOM 662 C CA . GLU A 1 90 ? 3.652 -12.191 0.036 1.00 93.88 90 GLU A CA 1
ATOM 663 C C . GLU A 1 90 ? 4.571 -11.748 1.190 1.00 93.88 90 GLU A C 1
ATOM 665 O O . GLU A 1 90 ? 5.105 -12.587 1.916 1.00 93.88 90 GLU A O 1
ATOM 670 N N . ASP A 1 91 ? 4.814 -10.443 1.351 1.00 95.44 91 ASP A N 1
ATOM 671 C CA . ASP A 1 91 ? 5.634 -9.939 2.451 1.00 95.44 91 ASP A CA 1
ATOM 672 C C . ASP A 1 91 ? 4.976 -10.266 3.800 1.00 95.44 91 ASP A C 1
ATOM 674 O O . ASP A 1 91 ? 3.917 -9.734 4.135 1.00 95.44 91 ASP A O 1
ATOM 678 N N . ILE A 1 92 ? 5.637 -11.113 4.594 1.00 96.56 92 ILE A N 1
ATOM 679 C CA . ILE A 1 92 ? 5.145 -11.613 5.889 1.00 96.56 92 ILE A CA 1
ATOM 680 C C . ILE A 1 92 ? 4.795 -10.500 6.886 1.00 96.56 92 ILE A C 1
ATOM 682 O O . ILE A 1 92 ? 4.035 -10.719 7.827 1.00 96.56 92 ILE A O 1
ATOM 686 N N . ARG A 1 93 ? 5.328 -9.284 6.702 1.00 96.06 93 ARG A N 1
ATOM 687 C CA . ARG A 1 93 ? 4.979 -8.127 7.538 1.00 96.06 93 ARG A CA 1
ATOM 688 C C . ARG A 1 93 ? 3.515 -7.712 7.357 1.00 96.06 93 ARG A C 1
ATOM 690 O O . ARG A 1 93 ? 2.969 -7.041 8.230 1.00 96.06 93 ARG A O 1
ATOM 697 N N . LEU A 1 94 ? 2.872 -8.112 6.256 1.00 96.81 94 LEU A N 1
ATOM 698 C CA . LEU A 1 94 ? 1.463 -7.842 5.966 1.00 96.81 94 LEU A CA 1
ATOM 699 C C . LEU A 1 94 ? 0.496 -8.902 6.519 1.00 96.81 94 LEU A C 1
ATOM 701 O O . LEU A 1 94 ? -0.699 -8.618 6.575 1.00 96.81 94 LEU A O 1
ATOM 705 N N . ASP A 1 95 ? 0.968 -10.063 6.987 1.00 94.06 95 ASP A N 1
ATOM 706 C CA . ASP A 1 95 ? 0.103 -11.153 7.486 1.00 94.06 95 ASP A CA 1
ATOM 707 C C . ASP A 1 95 ? -0.789 -10.722 8.666 1.00 94.06 95 ASP A C 1
ATOM 709 O O . ASP A 1 95 ? -1.897 -11.224 8.846 1.00 94.06 95 ASP A O 1
ATOM 713 N N . GLY A 1 96 ? -0.310 -9.773 9.477 1.00 89.19 96 GLY A N 1
ATOM 714 C CA . GLY A 1 96 ? -1.041 -9.198 10.610 1.00 89.19 96 GLY A CA 1
ATOM 715 C C . GLY A 1 96 ? -1.744 -7.873 10.306 1.00 89.19 96 GLY A C 1
ATOM 716 O O . GLY A 1 96 ? -2.269 -7.241 11.226 1.00 89.19 96 GLY A O 1
ATOM 717 N N . ALA A 1 97 ? -1.720 -7.407 9.054 1.00 94.00 97 ALA A N 1
ATOM 718 C CA . ALA A 1 97 ? -2.289 -6.116 8.702 1.00 94.00 97 ALA A CA 1
ATOM 719 C C . ALA A 1 97 ? -3.825 -6.139 8.857 1.00 94.00 97 ALA A C 1
ATOM 721 O O . ALA A 1 97 ? -4.480 -7.113 8.483 1.00 94.00 97 ALA A O 1
ATOM 722 N N . PRO A 1 98 ? -4.435 -5.080 9.416 1.00 95.00 98 PRO A N 1
ATOM 723 C CA . PRO A 1 98 ? -5.848 -5.101 9.772 1.00 95.00 98 PRO A CA 1
ATOM 724 C C . PRO A 1 98 ? -6.740 -5.134 8.526 1.00 95.00 98 PRO A C 1
ATOM 726 O O . PRO A 1 98 ? -6.455 -4.445 7.547 1.00 95.00 98 PRO A O 1
ATOM 729 N N . GLY A 1 99 ? -7.865 -5.848 8.608 1.00 95.62 99 GLY A N 1
ATOM 730 C CA . GLY A 1 99 ? -8.849 -6.008 7.528 1.00 95.62 99 GLY A CA 1
ATOM 731 C C . GLY A 1 99 ? -9.123 -7.481 7.223 1.00 95.62 99 GLY A C 1
ATOM 732 O O . GLY A 1 99 ? -8.324 -8.346 7.565 1.00 95.62 99 GLY A O 1
ATOM 733 N N . GLY A 1 100 ? -10.275 -7.773 6.622 1.00 94.00 100 GLY A N 1
ATOM 734 C CA . GLY A 1 100 ? -10.599 -9.100 6.087 1.00 94.00 100 GLY A CA 1
ATOM 735 C C . GLY A 1 100 ? -10.257 -9.228 4.602 1.00 94.00 100 GLY A C 1
ATOM 736 O O . GLY A 1 100 ? -9.954 -10.319 4.124 1.00 94.00 100 GLY A O 1
ATOM 737 N N . LEU A 1 101 ? -10.277 -8.107 3.880 1.00 93.88 101 LEU A N 1
ATOM 738 C CA . LEU A 1 101 ? -9.875 -7.993 2.487 1.00 93.88 101 LEU A CA 1
ATOM 739 C C . LEU A 1 101 ? -8.703 -7.015 2.393 1.00 93.88 101 LEU A C 1
ATOM 741 O O . LEU A 1 101 ? -8.894 -5.798 2.444 1.00 93.88 101 LEU A O 1
ATOM 745 N N . THR A 1 102 ? -7.495 -7.551 2.234 1.00 96.00 102 THR A N 1
ATOM 746 C CA . THR A 1 102 ? -6.261 -6.764 2.152 1.00 96.00 102 THR A CA 1
ATOM 747 C C . THR A 1 102 ? -5.359 -7.247 1.017 1.00 96.00 102 THR A C 1
ATOM 749 O O . THR A 1 102 ? -5.525 -8.358 0.512 1.00 96.00 102 THR A O 1
ATOM 752 N N . GLY A 1 103 ? -4.417 -6.409 0.580 1.00 96.19 103 GLY A N 1
ATOM 753 C CA . GLY A 1 103 ? -3.378 -6.851 -0.350 1.00 96.19 103 GLY A CA 1
ATOM 754 C C . GLY A 1 103 ? -2.640 -5.732 -1.073 1.00 96.19 103 GLY A C 1
ATOM 755 O O . GLY A 1 103 ? -3.126 -4.603 -1.189 1.00 96.19 103 GLY A O 1
ATOM 756 N N . VAL A 1 104 ? -1.454 -6.070 -1.583 1.00 96.94 104 VAL A N 1
ATOM 757 C 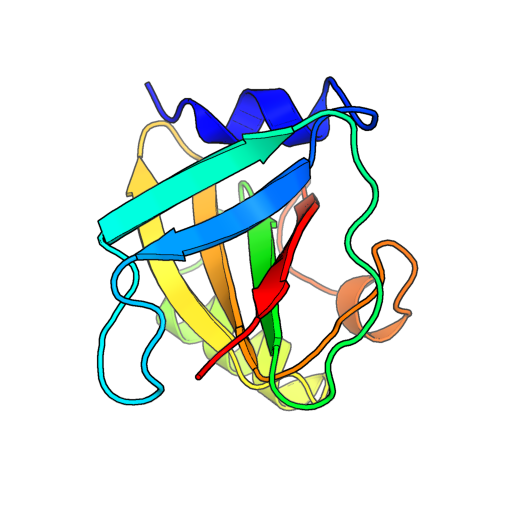CA . VAL A 1 104 ? -0.662 -5.202 -2.463 1.00 96.94 104 VAL A CA 1
ATOM 758 C C . VAL A 1 104 ? -1.255 -5.206 -3.871 1.00 96.94 104 VAL A C 1
ATOM 760 O O . VAL A 1 104 ? -1.428 -6.255 -4.499 1.00 96.94 104 VAL A O 1
ATOM 763 N N . ILE A 1 105 ? -1.529 -4.014 -4.396 1.00 96.38 105 ILE A N 1
ATOM 764 C CA . ILE A 1 105 ? -2.121 -3.813 -5.727 1.00 96.38 105 ILE A CA 1
ATOM 765 C C . ILE A 1 105 ? -1.119 -3.302 -6.770 1.00 96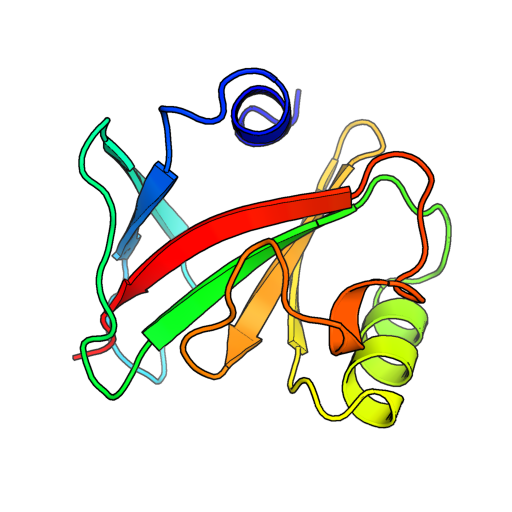.38 105 ILE A C 1
ATOM 767 O O . ILE A 1 105 ? -1.504 -3.055 -7.909 1.00 96.38 105 ILE A O 1
ATOM 771 N N . GLY A 1 106 ? 0.157 -3.160 -6.413 1.00 95.94 106 GLY A N 1
ATOM 772 C CA . GLY A 1 106 ? 1.238 -2.771 -7.319 1.00 95.94 106 GLY A CA 1
ATOM 773 C C . GLY A 1 106 ? 2.227 -1.814 -6.667 1.00 95.94 106 GLY A C 1
ATOM 774 O O . GLY A 1 106 ? 2.037 -1.406 -5.522 1.00 95.94 106 GLY A O 1
ATOM 775 N N . ALA A 1 107 ? 3.262 -1.452 -7.411 1.00 96.69 107 ALA A N 1
ATOM 776 C CA . ALA A 1 107 ? 4.294 -0.517 -6.992 1.00 96.69 107 ALA A CA 1
ATOM 777 C C . ALA A 1 107 ? 4.613 0.434 -8.146 1.00 96.69 107 ALA A C 1
ATOM 779 O O . ALA A 1 107 ? 4.496 0.061 -9.313 1.00 96.69 107 ALA A O 1
ATOM 780 N N . ALA A 1 108 ? 4.965 1.670 -7.812 1.00 95.81 108 ALA A N 1
ATOM 781 C CA . ALA A 1 108 ? 5.366 2.683 -8.773 1.00 95.81 108 ALA A CA 1
ATOM 782 C C . ALA A 1 108 ? 6.767 3.203 -8.430 1.00 95.81 108 ALA A C 1
ATOM 784 O O . ALA A 1 108 ? 7.006 3.486 -7.251 1.00 95.81 108 ALA A O 1
ATOM 785 N N . PRO A 1 109 ? 7.632 3.416 -9.435 1.00 94.38 109 PRO A N 1
ATOM 786 C CA . PRO A 1 109 ? 8.911 4.078 -9.232 1.00 94.38 109 PRO A CA 1
ATOM 787 C C . PRO A 1 109 ? 8.720 5.500 -8.702 1.00 94.38 109 PRO A C 1
ATOM 789 O O . PRO A 1 109 ? 7.700 6.149 -8.972 1.00 9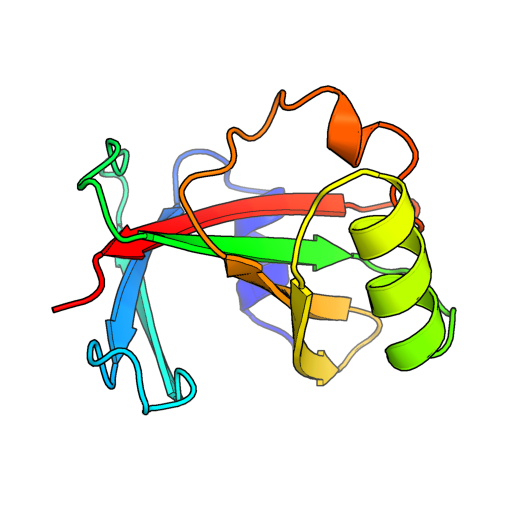4.38 109 PRO A O 1
ATOM 792 N N . VAL A 1 110 ? 9.724 5.984 -7.983 1.00 93.12 110 VAL A N 1
ATOM 793 C CA . VAL A 1 110 ? 9.889 7.390 -7.613 1.00 93.12 110 VAL A CA 1
ATOM 794 C C . VAL A 1 110 ? 11.110 7.948 -8.341 1.00 93.12 110 VAL A C 1
ATOM 796 O O . VAL A 1 110 ? 12.134 7.269 -8.411 1.00 93.12 110 VAL A O 1
ATOM 799 N N . PHE A 1 111 ? 10.993 9.159 -8.890 1.00 87.50 111 PHE A N 1
ATOM 800 C CA . PHE A 1 111 ? 12.050 9.832 -9.658 1.00 87.50 111 PHE A CA 1
ATOM 801 C C . PHE A 1 111 ? 12.496 11.160 -9.034 1.00 87.50 111 PHE A C 1
ATOM 803 O O . PHE A 1 111 ? 11.707 11.779 -8.281 1.00 87.50 111 PHE A O 1
#

Secondary structure (DSSP, 8-state):
--TTHHHHH-TT-EEEEEES-STTSPP-EEEEESSPPPP-SSEEEEEEE---S-HHHHHHHHHHTT--EEEEEEETTEEEEEEEB---TT-GGGTT-SSSSEEEEEEEE--

Foldseek 3Di:
DPPLLVLLVVVLKAFAAFPVQAPVDQGDDTDIDSDAHDFPPWKKWKKKALAPDDPVVLCVLLVVLVWRKDWRDDDPSMTIIITTGDDDQPRPSCVPRDHPRMTIRYMYHHD

pLDDT: mean 93.96, std 4.97, range [74.19, 98.5]

Sequence (111 aa):
RPWWGRLLALPMLKVIAALPDDAAGAPRALMVSTEAPGPTGDDRTFWVTDSAWPDARIVEALSQAGLAAEFLSGGGGLKLFVLTGYVQAEDIRLDGAPGGLTGVIGAAPVF